Protein AF-A0A0Q0XAZ6-F1 (afdb_monomer)

Structure (mmCIF, N/CA/C/O backbone):
data_AF-A0A0Q0XAZ6-F1
#
_entry.id   AF-A0A0Q0XAZ6-F1
#
loop_
_atom_site.group_PDB
_atom_site.id
_atom_site.type_symbol
_atom_site.label_atom_id
_atom_site.label_alt_id
_atom_site.label_comp_id
_atom_site.label_asym_id
_atom_site.label_entity_id
_atom_site.label_seq_id
_atom_site.pdbx_PDB_ins_code
_atom_site.Cartn_x
_atom_site.Cartn_y
_atom_site.Cartn_z
_atom_site.occupancy
_atom_site.B_iso_or_equiv
_atom_site.auth_seq_id
_atom_site.auth_comp_id
_atom_site.auth_asym_id
_atom_site.auth_atom_id
_atom_site.pdbx_PDB_model_num
ATOM 1 N N . MET A 1 1 ? -10.004 2.393 -18.986 1.00 44.19 1 MET A N 1
ATOM 2 C CA . MET A 1 1 ? -8.624 2.436 -18.453 1.00 44.19 1 MET A CA 1
ATOM 3 C C . MET A 1 1 ? -8.441 1.168 -17.634 1.00 44.19 1 MET A C 1
ATOM 5 O O . MET A 1 1 ? -9.209 0.971 -16.701 1.00 44.19 1 MET A O 1
ATOM 9 N N . ALA A 1 2 ? -7.591 0.240 -18.075 1.00 56.09 2 ALA A N 1
ATOM 10 C CA . ALA A 1 2 ? -7.489 -1.092 -17.478 1.00 56.09 2 ALA A CA 1
ATOM 11 C C . ALA A 1 2 ? -6.460 -1.071 -16.342 1.00 56.09 2 ALA A C 1
ATOM 13 O O . ALA A 1 2 ? -5.280 -0.891 -16.610 1.00 56.09 2 ALA A O 1
ATOM 14 N N . LYS A 1 3 ? -6.919 -1.246 -15.098 1.00 65.75 3 LYS A N 1
ATOM 15 C CA . LYS A 1 3 ? -6.039 -1.447 -13.941 1.00 65.75 3 LYS A CA 1
ATOM 16 C C . LYS A 1 3 ? -5.390 -2.821 -14.095 1.00 65.75 3 LYS A C 1
ATOM 18 O O . LYS A 1 3 ? -6.105 -3.821 -14.112 1.00 65.75 3 LYS A O 1
ATOM 23 N N . GLU A 1 4 ? -4.072 -2.871 -14.263 1.00 82.06 4 GLU A N 1
ATOM 24 C CA . GLU A 1 4 ? -3.373 -4.135 -14.520 1.00 82.06 4 GLU A CA 1
ATOM 25 C C . GLU A 1 4 ? -3.382 -5.041 -13.293 1.00 82.06 4 GLU A C 1
ATOM 27 O O . GLU A 1 4 ? -3.633 -6.240 -13.418 1.00 82.06 4 GLU A O 1
ATOM 32 N N . ILE A 1 5 ? -3.152 -4.458 -12.117 1.00 84.69 5 ILE A N 1
ATOM 33 C CA . ILE A 1 5 ? -3.201 -5.143 -10.829 1.00 84.69 5 ILE A CA 1
ATOM 34 C C . ILE A 1 5 ? -4.295 -4.482 -9.994 1.00 84.69 5 ILE A C 1
ATOM 36 O O . ILE A 1 5 ? -4.305 -3.262 -9.810 1.00 84.69 5 ILE A O 1
ATOM 40 N N . TYR A 1 6 ? -5.219 -5.290 -9.482 1.00 86.69 6 TYR A N 1
ATOM 41 C CA . TYR A 1 6 ? -6.256 -4.859 -8.554 1.00 86.69 6 TYR A CA 1
ATOM 42 C C . TYR A 1 6 ? -6.391 -5.900 -7.449 1.00 86.69 6 TYR A C 1
ATOM 44 O O . TYR A 1 6 ? -6.781 -7.037 -7.703 1.00 86.69 6 TYR A O 1
ATOM 52 N N . ILE A 1 7 ? -6.071 -5.498 -6.225 1.00 86.25 7 ILE A N 1
ATOM 53 C CA . ILE A 1 7 ? -6.083 -6.358 -5.049 1.00 86.25 7 ILE A CA 1
ATOM 54 C C . ILE A 1 7 ? -7.055 -5.745 -4.053 1.00 86.25 7 ILE A C 1
ATOM 56 O O . ILE A 1 7 ? -6.890 -4.603 -3.637 1.00 86.25 7 ILE A O 1
ATOM 60 N N . LYS A 1 8 ? -8.066 -6.511 -3.649 1.00 87.19 8 LYS A N 1
ATOM 61 C CA . LYS A 1 8 ? -8.958 -6.154 -2.547 1.00 87.19 8 LYS A CA 1
ATOM 62 C C . LYS A 1 8 ? -8.784 -7.185 -1.442 1.00 87.19 8 LYS A C 1
ATOM 64 O O . LYS A 1 8 ? -9.005 -8.372 -1.671 1.00 87.19 8 LYS A O 1
ATOM 69 N N . ARG A 1 9 ? -8.395 -6.737 -0.252 1.00 84.06 9 ARG A N 1
ATOM 70 C CA . ARG A 1 9 ? -8.179 -7.584 0.925 1.00 84.06 9 ARG A CA 1
ATOM 71 C C . ARG A 1 9 ? -9.026 -7.085 2.080 1.00 84.06 9 ARG A C 1
ATOM 73 O O . ARG A 1 9 ? -8.950 -5.913 2.412 1.00 84.06 9 ARG A O 1
ATOM 80 N N . ALA A 1 10 ? -9.824 -7.959 2.680 1.00 82.88 10 ALA A N 1
ATOM 81 C CA . ALA A 1 10 ? -10.506 -7.639 3.929 1.00 82.88 10 ALA A CA 1
ATOM 82 C C . ALA A 1 10 ? -9.505 -7.701 5.094 1.00 82.88 10 ALA A C 1
ATOM 84 O O . ALA A 1 10 ? -8.612 -8.545 5.072 1.00 82.88 10 ALA A O 1
ATOM 85 N N . HIS A 1 11 ? -9.651 -6.834 6.094 1.00 78.88 11 HIS A N 1
ATOM 86 C CA . HIS A 1 11 ? -8.874 -6.897 7.335 1.00 78.88 11 HIS A CA 1
ATOM 87 C C . HIS A 1 11 ? -9.756 -6.598 8.544 1.00 78.88 11 HIS A C 1
ATOM 89 O O . HIS A 1 11 ? -10.715 -5.835 8.464 1.00 78.88 11 HIS A O 1
ATOM 95 N N . ALA A 1 12 ? -9.384 -7.168 9.690 1.00 78.06 12 ALA A N 1
ATOM 96 C CA . ALA A 1 12 ? -10.010 -6.873 10.980 1.00 78.06 12 ALA A CA 1
ATOM 97 C C . ALA A 1 12 ? -9.282 -5.759 11.763 1.00 78.06 12 ALA A C 1
ATOM 99 O O . ALA A 1 12 ? -9.676 -5.429 12.880 1.00 78.06 12 ALA A O 1
ATOM 100 N N . LEU A 1 13 ? -8.212 -5.189 11.195 1.00 79.94 13 LEU A N 1
ATOM 101 C CA . LEU A 1 13 ? -7.423 -4.124 11.821 1.00 79.94 13 LEU A CA 1
ATOM 102 C C . LEU A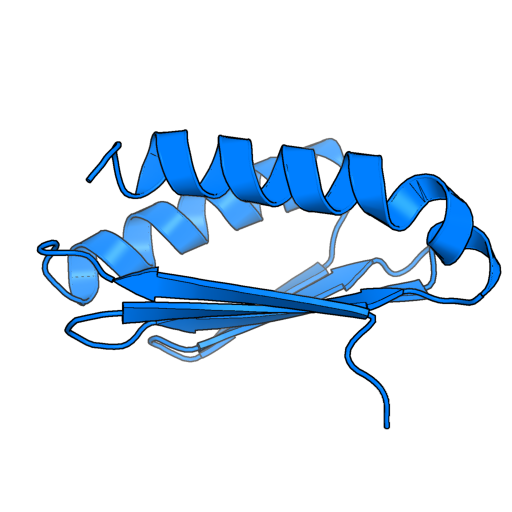 1 13 ? -8.203 -2.808 11.895 1.00 79.94 13 LEU A C 1
ATOM 104 O O . LEU A 1 13 ? -8.993 -2.490 11.006 1.00 79.94 13 LEU A O 1
ATOM 108 N N . ALA A 1 14 ? -7.930 -2.012 12.930 1.00 83.06 14 ALA A N 1
ATOM 109 C CA . ALA A 1 14 ? -8.461 -0.659 13.029 1.00 83.06 14 ALA A CA 1
ATOM 110 C C . ALA A 1 14 ? -7.897 0.222 11.901 1.00 83.06 14 ALA A C 1
ATOM 112 O O . ALA A 1 14 ? -6.717 0.124 11.568 1.00 83.06 14 ALA A O 1
ATOM 113 N N . LEU A 1 15 ? -8.728 1.116 11.351 1.00 81.06 15 LEU A N 1
ATOM 114 C CA . LEU A 1 15 ? -8.372 1.981 10.217 1.00 81.06 15 LEU A CA 1
ATOM 115 C C . LEU A 1 15 ? -7.038 2.716 10.430 1.00 81.06 15 LEU A C 1
ATOM 117 O O . LEU A 1 15 ? -6.196 2.716 9.542 1.00 81.06 15 LEU A O 1
ATOM 121 N N . ASP A 1 16 ? -6.827 3.298 11.612 1.00 83.50 16 ASP A N 1
ATOM 122 C CA . ASP A 1 16 ? -5.599 4.040 11.936 1.00 83.50 16 ASP A CA 1
ATOM 123 C C . ASP A 1 16 ? -4.348 3.148 11.879 1.00 83.50 16 ASP A C 1
ATOM 125 O O . ASP A 1 16 ? -3.307 3.534 11.346 1.00 83.50 16 ASP A O 1
ATOM 129 N N . GLU A 1 17 ? -4.478 1.910 12.359 1.00 83.44 17 GLU A N 1
ATOM 130 C CA . GLU A 1 17 ? -3.389 0.941 12.359 1.00 83.44 17 GLU A CA 1
ATOM 131 C C . GLU A 1 17 ? -3.077 0.453 10.942 1.00 83.44 17 GLU A C 1
ATOM 133 O O . GLU A 1 17 ? -1.916 0.446 10.533 1.00 83.44 17 GLU A O 1
ATOM 138 N N . ALA A 1 18 ? -4.114 0.126 10.163 1.00 83.06 18 ALA A N 1
ATOM 139 C CA . ALA A 1 18 ? -3.974 -0.269 8.765 1.00 83.06 18 ALA A CA 1
ATOM 140 C C . ALA A 1 18 ? -3.296 0.837 7.937 1.00 83.06 18 ALA A C 1
ATOM 142 O O . ALA A 1 18 ? -2.389 0.557 7.152 1.00 83.06 18 ALA A O 1
ATOM 1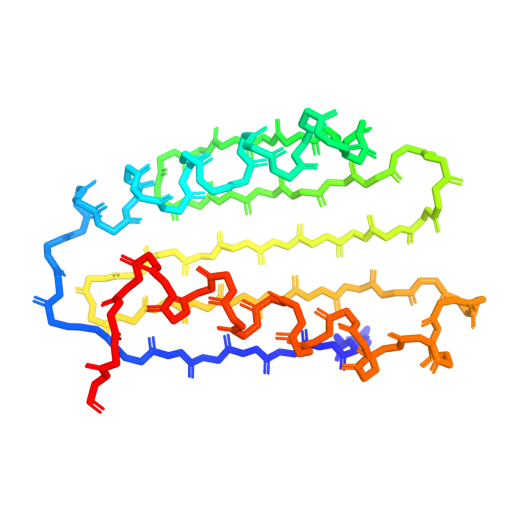43 N N . VAL A 1 19 ? -3.675 2.101 8.164 1.00 84.44 19 VAL A N 1
ATOM 144 C CA . VAL A 1 19 ? -3.057 3.267 7.518 1.00 84.44 19 VAL A CA 1
ATOM 145 C C . VAL A 1 19 ? -1.589 3.407 7.900 1.00 84.44 19 VAL A C 1
ATOM 147 O O . VAL A 1 19 ? -0.752 3.562 7.012 1.00 84.44 19 VAL A O 1
ATOM 150 N N . LYS A 1 20 ? -1.249 3.317 9.189 1.00 85.81 20 LYS A N 1
ATOM 151 C CA . LYS A 1 20 ? 0.146 3.411 9.647 1.00 85.81 20 LYS A CA 1
ATOM 152 C C . LYS A 1 20 ? 1.039 2.337 9.040 1.00 85.81 20 LYS A C 1
ATOM 154 O O . LYS A 1 20 ? 2.128 2.655 8.567 1.00 85.81 20 LYS A O 1
ATOM 159 N N . ARG A 1 21 ? 0.578 1.087 9.047 1.00 83.56 21 ARG A N 1
ATOM 160 C CA . ARG A 1 21 ? 1.321 -0.057 8.507 1.00 83.56 21 ARG A CA 1
ATOM 161 C C . ARG A 1 21 ? 1.529 0.077 6.998 1.00 83.56 21 ARG A C 1
ATOM 163 O O . ARG A 1 21 ? 2.655 0.072 6.509 1.00 83.56 21 ARG A O 1
ATOM 170 N N . ALA A 1 22 ? 0.462 0.384 6.262 1.00 81.81 22 ALA A N 1
ATOM 171 C CA . ALA A 1 22 ? 0.557 0.634 4.827 1.00 81.81 22 ALA A CA 1
ATOM 172 C C . ALA A 1 22 ? 1.467 1.832 4.483 1.00 81.81 22 ALA A C 1
ATOM 174 O O . ALA A 1 22 ? 2.231 1.768 3.520 1.00 81.81 22 ALA A O 1
ATOM 175 N N . GLN A 1 23 ? 1.436 2.911 5.273 1.00 84.88 23 GLN A N 1
ATOM 176 C CA . GLN A 1 23 ? 2.354 4.044 5.114 1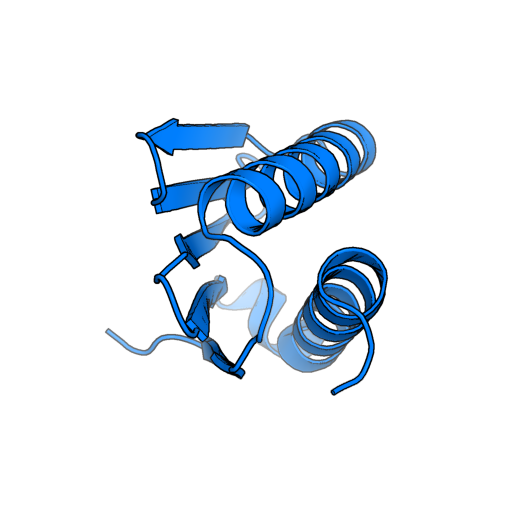.00 84.88 23 GLN A CA 1
ATOM 177 C C . GLN A 1 23 ? 3.810 3.647 5.344 1.00 84.88 23 GLN A C 1
ATOM 179 O O . GLN A 1 23 ? 4.662 4.005 4.532 1.00 84.88 23 GLN A O 1
ATOM 184 N N . ALA A 1 24 ? 4.096 2.901 6.413 1.00 84.56 24 ALA A N 1
ATOM 185 C CA . ALA A 1 24 ? 5.442 2.432 6.728 1.00 84.56 24 ALA A CA 1
ATOM 186 C C . ALA A 1 24 ? 5.994 1.519 5.624 1.00 84.56 24 ALA A C 1
ATOM 188 O O . ALA A 1 24 ? 7.143 1.666 5.206 1.00 84.56 24 ALA A O 1
ATOM 189 N N . LEU A 1 25 ? 5.154 0.630 5.099 1.00 80.38 25 LEU A N 1
ATOM 190 C CA . LEU A 1 25 ? 5.487 -0.244 3.984 1.00 80.38 25 LEU A CA 1
ATOM 191 C C . LEU A 1 25 ? 5.823 0.531 2.715 1.00 80.38 25 LEU A C 1
ATOM 193 O O . LEU A 1 25 ? 6.863 0.312 2.098 1.00 80.38 25 LEU A O 1
ATOM 197 N N . VAL A 1 26 ? 4.945 1.455 2.328 1.00 81.31 26 VAL A N 1
ATOM 198 C CA . VAL A 1 26 ? 5.153 2.275 1.135 1.00 81.31 26 VAL A CA 1
ATOM 199 C C . VAL A 1 26 ? 6.377 3.162 1.297 1.00 81.31 26 VAL A C 1
ATOM 201 O O . VAL A 1 26 ? 7.090 3.340 0.321 1.00 81.31 26 VAL A O 1
ATOM 204 N N . ALA A 1 27 ? 6.657 3.675 2.497 1.00 83.38 27 ALA A N 1
ATOM 205 C CA . ALA A 1 27 ? 7.872 4.436 2.767 1.00 83.38 27 ALA A CA 1
ATOM 206 C C . ALA A 1 27 ? 9.135 3.577 2.587 1.00 83.38 27 ALA A C 1
ATOM 208 O O . ALA A 1 27 ? 10.075 4.023 1.939 1.00 83.38 27 ALA A O 1
ATOM 209 N N . LYS A 1 28 ? 9.142 2.326 3.071 1.00 81.44 28 LYS A N 1
AT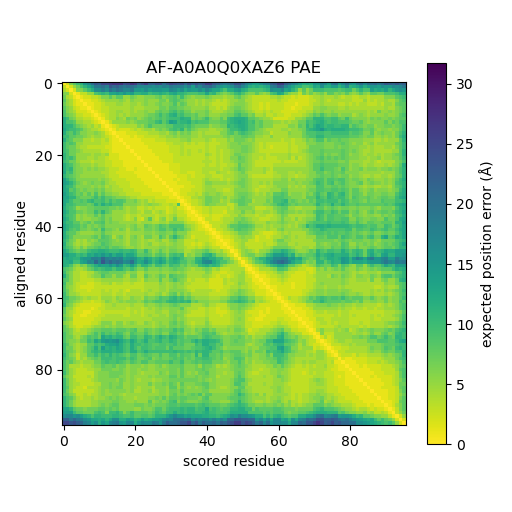OM 210 C CA . LYS A 1 28 ? 10.258 1.389 2.838 1.00 81.44 28 LYS A CA 1
ATOM 211 C C . LYS A 1 28 ? 10.460 1.086 1.356 1.00 81.44 28 LYS A C 1
ATOM 213 O O . LYS A 1 28 ? 11.580 1.154 0.867 1.00 81.44 28 LYS A O 1
ATOM 218 N N . LEU A 1 29 ? 9.380 0.786 0.633 1.00 76.62 29 LEU A N 1
ATOM 219 C CA . LEU A 1 29 ? 9.449 0.537 -0.810 1.00 76.62 29 LEU A CA 1
ATOM 220 C C . LEU A 1 29 ? 9.853 1.803 -1.578 1.00 76.62 29 LEU A C 1
ATOM 222 O O . LEU A 1 29 ? 10.561 1.728 -2.574 1.00 76.62 29 LEU A O 1
ATOM 226 N N . ALA A 1 30 ? 9.416 2.975 -1.124 1.00 78.88 30 ALA A N 1
ATOM 227 C CA . ALA A 1 30 ? 9.808 4.247 -1.704 1.00 78.88 30 ALA A CA 1
ATOM 228 C C . ALA A 1 30 ? 11.295 4.536 -1.521 1.00 78.88 30 ALA A C 1
ATOM 230 O O . ALA A 1 30 ? 11.908 5.033 -2.457 1.00 78.88 30 ALA A O 1
ATOM 231 N N . ASP A 1 31 ? 11.868 4.193 -0.372 1.00 82.31 31 ASP A N 1
ATOM 232 C CA . ASP A 1 31 ? 13.298 4.341 -0.112 1.00 82.31 31 ASP A CA 1
ATOM 233 C C . ASP A 1 31 ? 14.121 3.346 -0.951 1.00 82.31 31 ASP A C 1
ATOM 235 O O . ASP A 1 31 ? 14.993 3.752 -1.716 1.00 82.31 31 ASP A O 1
ATOM 239 N N . GLU A 1 32 ? 13.755 2.058 -0.920 1.00 77.19 32 GLU A N 1
ATOM 240 C CA . GLU A 1 32 ? 14.474 0.984 -1.626 1.00 77.19 32 GLU A CA 1
ATOM 241 C C . GLU A 1 32 ? 14.415 1.135 -3.155 1.00 77.19 32 GLU A C 1
ATOM 243 O O . GLU A 1 32 ? 15.408 0.914 -3.849 1.00 77.19 32 GLU A O 1
ATOM 248 N N . TYR A 1 33 ? 13.263 1.548 -3.689 1.00 72.19 33 TYR A N 1
ATOM 249 C CA . TYR A 1 33 ? 13.030 1.665 -5.131 1.00 72.19 33 TYR A CA 1
ATOM 250 C C . TYR A 1 33 ? 12.948 3.117 -5.619 1.00 72.19 33 TYR A C 1
ATOM 252 O O . TYR A 1 33 ? 12.549 3.335 -6.758 1.00 72.19 33 TYR A O 1
ATOM 260 N N . SER A 1 34 ? 13.288 4.119 -4.798 1.00 75.62 34 SER A N 1
ATOM 261 C CA . SER A 1 34 ? 13.158 5.552 -5.144 1.00 75.62 34 SER A CA 1
ATOM 262 C C . SER A 1 34 ? 11.764 5.938 -5.691 1.00 75.62 34 SER A C 1
ATOM 264 O O . SER A 1 34 ? 11.624 6.703 -6.652 1.00 75.62 34 SER A O 1
ATOM 266 N N . LEU A 1 35 ? 10.695 5.403 -5.086 1.00 80.94 35 LEU A N 1
ATOM 267 C CA . LEU A 1 35 ? 9.305 5.712 -5.452 1.00 80.94 35 LEU A CA 1
ATOM 268 C C . LEU A 1 35 ? 8.865 7.042 -4.831 1.00 80.94 35 LEU A C 1
ATOM 270 O O . LEU A 1 35 ? 9.122 7.331 -3.670 1.00 80.94 35 LEU A O 1
ATOM 274 N N . SER A 1 36 ? 8.103 7.840 -5.573 1.00 82.50 36 SER A N 1
ATOM 275 C CA . SER A 1 36 ? 7.378 8.971 -4.995 1.00 82.50 36 SER A CA 1
ATOM 276 C C . SER A 1 36 ? 6.052 8.489 -4.422 1.00 82.50 36 SER A C 1
ATOM 278 O O . SER A 1 36 ? 5.225 7.934 -5.141 1.00 82.50 36 SER A O 1
ATOM 280 N N . HIS A 1 37 ? 5.802 8.741 -3.143 1.00 83.62 37 HIS A N 1
ATOM 281 C CA . HIS A 1 37 ? 4.529 8.421 -2.505 1.00 83.62 37 HIS A CA 1
ATOM 282 C C . HIS A 1 37 ? 3.857 9.688 -1.975 1.00 83.62 37 HIS A C 1
ATOM 284 O O . HIS A 1 37 ? 4.503 10.610 -1.481 1.00 83.62 37 HIS A O 1
ATOM 290 N N . LYS A 1 38 ? 2.533 9.745 -2.095 1.00 83.81 38 LYS A N 1
ATOM 291 C CA . LYS A 1 38 ? 1.684 10.791 -1.527 1.00 83.81 38 LYS A CA 1
ATOM 292 C C . LYS A 1 38 ? 0.553 10.137 -0.764 1.00 83.81 38 LYS A C 1
ATOM 294 O O . LYS A 1 38 ? -0.128 9.270 -1.296 1.00 83.81 38 LYS A O 1
ATOM 299 N N . TRP A 1 39 ? 0.330 10.596 0.454 1.00 84.00 39 TRP A N 1
ATOM 300 C CA . TRP A 1 39 ? -0.751 10.122 1.304 1.00 84.00 39 TRP A CA 1
ATOM 301 C C . TRP A 1 39 ? -1.708 11.266 1.620 1.00 84.00 39 TRP A C 1
ATOM 303 O O . TRP A 1 39 ? -1.285 12.403 1.824 1.00 84.00 39 TRP A O 1
ATOM 313 N N . ALA A 1 40 ? -2.997 10.954 1.641 1.00 82.69 40 ALA A N 1
ATOM 314 C CA . ALA A 1 40 ? -4.097 11.839 1.986 1.00 82.69 40 ALA A CA 1
ATOM 315 C C . ALA A 1 40 ? -5.058 11.071 2.907 1.00 82.69 40 ALA A C 1
ATOM 317 O O . ALA A 1 40 ? -6.033 10.462 2.466 1.00 82.69 40 ALA A O 1
ATOM 318 N N . GLY A 1 41 ? -4.739 11.057 4.205 1.00 82.31 41 GLY A N 1
ATOM 319 C CA . GLY A 1 41 ? -5.488 10.296 5.206 1.00 82.31 41 GLY A CA 1
ATOM 320 C C . GLY A 1 41 ? -5.449 8.787 4.914 1.00 82.31 41 GLY A C 1
ATOM 321 O O . GLY A 1 41 ? -4.352 8.228 4.858 1.00 82.31 41 GLY A O 1
ATOM 322 N N . PRO A 1 42 ? -6.605 8.124 4.716 1.00 82.06 42 PRO A N 1
ATOM 323 C CA . PRO A 1 42 ? -6.665 6.689 4.444 1.00 82.06 42 PRO A CA 1
ATOM 324 C C . PRO A 1 42 ? -6.392 6.309 2.979 1.00 82.06 42 PRO A C 1
ATOM 326 O O . PRO A 1 42 ? -6.411 5.130 2.634 1.00 82.06 42 PRO A O 1
ATOM 329 N N . VAL A 1 43 ? -6.145 7.284 2.101 1.00 82.56 43 VAL A N 1
ATOM 330 C CA . VAL A 1 43 ? -5.852 7.043 0.684 1.00 82.56 43 VAL A CA 1
ATOM 331 C C . VAL A 1 43 ? -4.411 7.437 0.382 1.00 82.56 43 VAL A C 1
ATOM 333 O O . VAL A 1 43 ? -3.978 8.549 0.675 1.00 82.56 43 VAL A O 1
ATOM 336 N N . GLY A 1 44 ? -3.665 6.523 -0.223 1.00 83.50 44 GLY A N 1
ATOM 337 C CA . GLY A 1 44 ? -2.306 6.712 -0.705 1.00 83.50 44 GLY A CA 1
ATOM 338 C C . GLY A 1 44 ? -2.222 6.580 -2.221 1.00 83.50 44 GLY A C 1
ATOM 339 O O . GLY A 1 44 ? -2.975 5.861 -2.871 1.00 83.50 44 GLY A O 1
ATOM 340 N N . SER A 1 45 ? -1.279 7.286 -2.819 1.00 82.31 45 SER A N 1
ATOM 341 C CA . SER A 1 45 ? -0.912 7.168 -4.225 1.00 82.31 45 SER A CA 1
ATOM 342 C C . SER A 1 45 ? 0.596 7.041 -4.329 1.00 82.31 45 SER A C 1
ATOM 344 O O . SER A 1 45 ? 1.343 7.754 -3.663 1.00 82.31 45 SER A O 1
ATOM 346 N N . ILE A 1 46 ? 1.044 6.127 -5.175 1.00 82.88 46 ILE A N 1
ATOM 347 C CA . ILE A 1 46 ? 2.445 5.757 -5.342 1.00 82.88 46 ILE A CA 1
ATOM 348 C C . ILE A 1 46 ? 2.771 5.949 -6.813 1.00 82.88 46 ILE A C 1
ATOM 350 O O . ILE A 1 46 ? 2.011 5.551 -7.688 1.00 82.88 46 ILE A O 1
ATOM 354 N N . LYS A 1 47 ? 3.884 6.591 -7.123 1.00 77.12 47 LYS A N 1
ATOM 355 C CA . LYS A 1 47 ? 4.324 6.816 -8.495 1.00 77.12 47 LYS A CA 1
ATOM 356 C C . LYS A 1 47 ? 5.816 6.598 -8.568 1.00 77.12 47 LYS A C 1
ATOM 358 O O . LYS A 1 47 ? 6.565 7.222 -7.823 1.00 77.12 47 LYS A O 1
ATOM 363 N N . HIS A 1 48 ? 6.259 5.768 -9.499 1.00 73.88 48 HIS A N 1
ATOM 364 C CA . HIS A 1 48 ? 7.673 5.693 -9.811 1.00 73.88 48 HIS A CA 1
ATOM 365 C C . HIS A 1 48 ? 8.020 6.656 -10.944 1.00 73.88 48 HIS A C 1
ATOM 367 O O . HIS A 1 48 ? 7.510 6.523 -12.058 1.00 73.88 48 HIS A O 1
ATOM 373 N N . GLY A 1 49 ? 8.904 7.617 -10.664 1.00 60.50 49 GLY A N 1
ATOM 374 C CA . GLY A 1 49 ? 9.297 8.643 -11.631 1.00 60.50 49 GLY A CA 1
ATOM 375 C C . GLY A 1 49 ? 10.072 8.096 -12.833 1.00 60.50 49 GLY A C 1
ATOM 376 O O . GLY A 1 49 ? 9.937 8.633 -13.927 1.00 60.50 49 GLY A O 1
ATOM 377 N N . MET A 1 50 ? 10.841 7.012 -12.6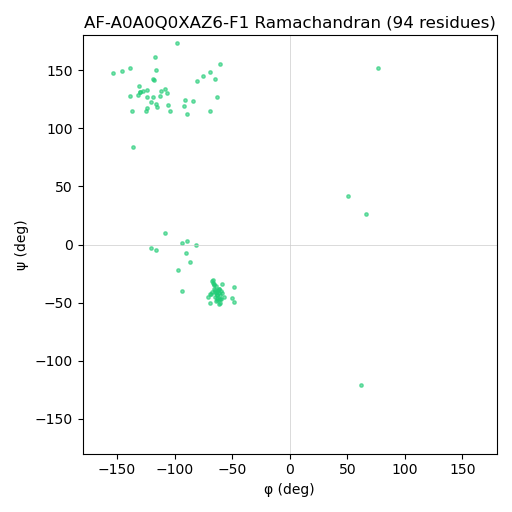57 1.00 59.22 50 MET A N 1
ATOM 378 C CA . MET A 1 50 ? 11.718 6.469 -13.707 1.00 59.22 50 MET A CA 1
ATOM 379 C C . MET A 1 50 ? 11.122 5.309 -14.516 1.00 59.22 50 MET A C 1
ATOM 381 O O . MET A 1 50 ? 11.581 5.057 -15.623 1.00 59.22 50 MET A O 1
ATOM 385 N N . THR A 1 51 ? 10.122 4.585 -14.001 1.00 62.75 51 THR A N 1
ATOM 386 C CA . THR A 1 51 ? 9.656 3.327 -14.633 1.00 62.75 51 THR A CA 1
ATOM 387 C C . THR A 1 51 ? 8.222 3.372 -15.143 1.00 62.75 51 THR A C 1
ATOM 389 O O . THR A 1 51 ? 7.776 2.419 -15.779 1.00 62.75 51 THR A O 1
ATOM 392 N N . GLY A 1 52 ? 7.494 4.468 -14.900 1.00 68.88 52 GLY A N 1
ATOM 393 C CA . GLY A 1 52 ? 6.111 4.606 -15.360 1.00 68.88 52 GLY A CA 1
ATOM 394 C C . GLY A 1 52 ? 5.149 3.627 -14.679 1.00 68.88 52 GLY A C 1
ATOM 395 O O . GLY A 1 52 ? 4.140 3.241 -15.269 1.00 68.88 52 GLY A O 1
ATOM 396 N N . VAL A 1 53 ? 5.478 3.192 -13.460 1.00 77.69 53 VAL A N 1
ATOM 397 C CA . VAL A 1 53 ? 4.581 2.424 -12.593 1.00 77.69 53 VAL A CA 1
ATOM 398 C C . VAL A 1 53 ? 3.805 3.400 -11.718 1.00 77.69 53 VAL A C 1
ATOM 400 O O . VAL A 1 53 ? 4.393 4.218 -11.004 1.00 77.69 53 VAL A O 1
ATOM 403 N N . THR A 1 54 ? 2.480 3.312 -11.768 1.00 81.62 54 THR A N 1
ATOM 404 C CA . THR A 1 54 ? 1.576 4.209 -11.045 1.00 81.62 54 THR A CA 1
ATOM 405 C C . THR A 1 54 ? 0.639 3.369 -10.196 1.00 81.62 54 THR A C 1
ATOM 407 O O . THR A 1 54 ? -0.154 2.612 -10.726 1.00 81.62 54 THR A O 1
ATOM 410 N N . GLY A 1 55 ? 0.715 3.480 -8.881 1.00 82.94 55 GLY A N 1
ATOM 411 C CA . GLY A 1 55 ? -0.142 2.767 -7.946 1.00 82.94 55 GLY A CA 1
ATOM 412 C C . GLY A 1 55 ? -1.014 3.693 -7.108 1.00 82.94 55 GLY A C 1
ATOM 413 O O . GLY A 1 55 ? -0.739 4.881 -6.944 1.00 82.94 55 GLY A O 1
ATOM 414 N N . GLY A 1 56 ? -2.056 3.127 -6.528 1.00 85.69 56 GLY A N 1
ATOM 415 C CA . GLY A 1 56 ? -2.856 3.739 -5.488 1.00 85.69 56 GLY A CA 1
ATOM 416 C C . GLY A 1 56 ? -3.336 2.688 -4.504 1.00 85.69 56 GLY A C 1
ATOM 417 O O . GLY A 1 56 ? -3.504 1.515 -4.834 1.00 85.69 56 GLY A O 1
ATOM 418 N N . ILE A 1 57 ? -3.496 3.120 -3.267 1.00 86.19 57 ILE A N 1
ATOM 419 C CA . ILE A 1 57 ? -3.920 2.305 -2.143 1.00 86.19 57 ILE A CA 1
ATOM 420 C C . ILE A 1 57 ? -5.025 3.057 -1.413 1.00 86.19 57 ILE A C 1
ATOM 422 O O . ILE A 1 57 ? -4.896 4.232 -1.094 1.00 86.19 57 ILE A O 1
ATOM 426 N N . GLU A 1 58 ? -6.138 2.391 -1.179 1.00 88.00 58 GLU A N 1
ATOM 427 C CA . GLU A 1 58 ? -7.312 2.929 -0.511 1.00 88.00 58 GLU A CA 1
ATOM 428 C C . GLU A 1 58 ? -7.605 2.025 0.677 1.00 88.00 58 GLU A C 1
ATOM 430 O O . GLU A 1 58 ? -7.852 0.829 0.518 1.00 88.00 58 GLU A O 1
ATOM 435 N N . ILE A 1 59 ? -7.524 2.586 1.875 1.00 86.50 59 ILE A N 1
ATOM 436 C CA . ILE A 1 59 ? -7.686 1.848 3.121 1.00 86.50 59 ILE A CA 1
ATOM 437 C C . ILE A 1 59 ? -9.074 2.178 3.650 1.00 86.50 59 ILE A C 1
ATOM 439 O O . ILE A 1 59 ? -9.395 3.316 3.979 1.00 86.50 59 ILE A O 1
ATOM 443 N N . PHE A 1 60 ? -9.927 1.171 3.689 1.00 84.44 60 PHE A N 1
ATOM 444 C CA . PHE A 1 60 ? -11.254 1.229 4.276 1.00 84.44 60 PHE A CA 1
ATOM 445 C C . PHE A 1 60 ? -11.214 0.644 5.685 1.00 84.44 60 PHE A C 1
ATOM 447 O O . PHE A 1 60 ? -10.202 0.139 6.161 1.00 84.44 60 PHE A O 1
ATOM 454 N N . LYS A 1 61 ? -12.338 0.750 6.391 1.00 81.50 61 LYS A N 1
ATOM 455 C CA . LYS A 1 61 ? -12.447 0.284 7.775 1.00 81.50 61 LYS A CA 1
ATOM 456 C C . LYS A 1 61 ? -12.320 -1.240 7.891 1.00 81.50 61 LYS A C 1
ATOM 458 O O . LYS A 1 61 ? -11.807 -1.724 8.890 1.00 81.50 61 LYS A O 1
ATOM 463 N N . ASP A 1 62 ? -12.808 -1.957 6.886 1.00 85.06 62 ASP A N 1
ATOM 464 C CA . ASP A 1 62 ? -12.879 -3.420 6.822 1.00 85.06 62 ASP A CA 1
ATOM 465 C C . ASP A 1 62 ? -12.100 -4.014 5.637 1.00 85.06 62 ASP A C 1
ATOM 467 O O . ASP A 1 62 ? -12.032 -5.236 5.487 1.00 85.06 62 ASP A O 1
ATOM 471 N N . ALA A 1 63 ? -11.514 -3.175 4.778 1.00 84.31 63 ALA A N 1
ATOM 472 C CA . ALA A 1 63 ? -10.835 -3.630 3.574 1.00 84.31 63 ALA A CA 1
ATOM 473 C C . ALA A 1 63 ? -9.743 -2.670 3.098 1.00 84.31 63 ALA A C 1
ATOM 475 O O . ALA A 1 63 ? -9.893 -1.463 3.159 1.00 84.31 63 ALA A O 1
ATOM 476 N N . VAL A 1 64 ? -8.687 -3.196 2.494 1.00 85.31 64 VAL A N 1
ATOM 477 C CA . VAL A 1 64 ? -7.703 -2.442 1.719 1.00 85.31 64 VAL A CA 1
ATOM 478 C C . VAL A 1 64 ? -7.891 -2.765 0.246 1.00 85.31 64 VAL A C 1
ATOM 480 O O . VAL A 1 64 ? -8.013 -3.928 -0.146 1.00 85.31 64 VAL A O 1
ATOM 483 N N . VAL A 1 65 ? -7.896 -1.730 -0.582 1.00 87.44 65 VAL A N 1
ATOM 484 C CA . VAL A 1 65 ? -7.917 -1.828 -2.036 1.00 87.44 65 VAL A CA 1
ATOM 485 C C . VAL A 1 65 ? -6.620 -1.246 -2.573 1.00 87.44 65 VAL A C 1
ATOM 487 O O . VAL A 1 65 ? -6.347 -0.065 -2.408 1.00 87.44 65 VAL A O 1
ATOM 490 N N . VAL A 1 66 ? -5.829 -2.060 -3.258 1.00 87.06 66 VAL A N 1
ATOM 491 C CA . VAL A 1 66 ? -4.618 -1.630 -3.955 1.00 87.06 66 VAL A CA 1
ATOM 492 C C . VAL A 1 66 ? -4.850 -1.756 -5.449 1.00 87.06 66 VAL A C 1
ATOM 494 O O . VAL A 1 66 ? -5.336 -2.775 -5.938 1.00 87.06 66 VAL A O 1
ATOM 497 N N . HIS A 1 67 ? -4.504 -0.717 -6.191 1.00 87.38 67 HIS A N 1
ATOM 498 C CA . HIS A 1 67 ? -4.541 -0.710 -7.641 1.00 87.38 67 HIS A CA 1
ATOM 499 C C . HIS A 1 67 ? -3.194 -0.258 -8.185 1.00 87.38 67 HIS A C 1
ATOM 501 O O . HIS A 1 67 ? -2.659 0.752 -7.745 1.00 87.38 67 HIS A O 1
ATOM 507 N N . VAL A 1 68 ? -2.649 -0.982 -9.157 1.00 85.31 68 VAL A N 1
ATOM 508 C CA . VAL A 1 68 ? -1.404 -0.601 -9.827 1.00 85.31 68 VAL A CA 1
ATOM 509 C C . VAL A 1 68 ? -1.593 -0.653 -11.333 1.00 85.31 68 VAL A C 1
ATOM 511 O O . VAL A 1 68 ? -2.125 -1.611 -11.896 1.00 85.31 68 VAL A O 1
ATOM 514 N N . ASP A 1 69 ? -1.167 0.427 -11.963 1.00 85.00 69 ASP A N 1
ATOM 515 C CA . ASP A 1 69 ? -1.129 0.656 -13.389 1.00 85.00 69 ASP A CA 1
ATOM 516 C C . ASP A 1 69 ? 0.323 0.549 -13.854 1.00 85.00 69 ASP A C 1
ATOM 518 O O . ASP A 1 69 ? 1.220 1.255 -13.374 1.00 85.00 69 ASP A O 1
ATOM 522 N N . LEU A 1 70 ? 0.551 -0.401 -14.753 1.00 81.88 70 LEU A N 1
ATOM 523 C CA . LEU A 1 70 ? 1.861 -0.696 -15.303 1.00 81.88 70 LEU A CA 1
ATOM 524 C C . LEU A 1 70 ? 1.923 -0.191 -16.740 1.00 81.88 70 LEU A C 1
ATOM 526 O O . LEU A 1 70 ? 1.079 -0.511 -17.586 1.00 81.88 70 LEU A O 1
ATOM 530 N N . SER A 1 71 ? 2.989 0.548 -17.035 1.00 81.44 71 SER A N 1
ATOM 531 C CA . SER A 1 71 ? 3.357 0.866 -18.410 1.00 81.44 71 SER A CA 1
ATOM 532 C C . SER A 1 71 ? 3.644 -0.411 -19.208 1.00 81.44 71 SER A C 1
ATOM 534 O O . SER A 1 71 ? 4.038 -1.432 -18.646 1.00 81.44 71 SER A O 1
ATOM 536 N N . PHE A 1 72 ? 3.496 -0.344 -20.536 1.00 76.62 72 PHE A N 1
ATOM 537 C CA . PHE A 1 72 ? 3.612 -1.493 -21.449 1.00 76.62 72 PHE A CA 1
ATOM 538 C C . PHE A 1 72 ? 4.864 -2.368 -21.221 1.00 76.62 72 PHE A C 1
ATOM 540 O O . PHE A 1 72 ? 4.784 -3.590 -21.291 1.00 76.62 72 PHE A O 1
ATOM 547 N N . PHE A 1 73 ? 5.997 -1.757 -20.865 1.00 75.62 73 PHE A N 1
ATOM 548 C CA . PHE A 1 73 ? 7.247 -2.463 -20.564 1.00 75.62 73 PHE A CA 1
ATOM 549 C C . PHE A 1 73 ? 7.193 -3.335 -19.298 1.00 75.62 73 PHE A C 1
ATOM 551 O O . PHE A 1 73 ? 7.830 -4.384 -19.248 1.00 75.62 73 PHE A O 1
ATOM 558 N N . TYR A 1 74 ? 6.427 -2.931 -18.281 1.00 74.50 74 TYR A N 1
ATOM 559 C CA . TYR A 1 74 ? 6.354 -3.629 -16.994 1.00 74.50 74 TYR A CA 1
ATOM 560 C C . TYR A 1 74 ? 5.269 -4.702 -16.935 1.00 74.50 74 TYR A C 1
ATOM 562 O O . TYR A 1 74 ? 5.247 -5.480 -15.984 1.00 74.50 74 TYR A O 1
ATOM 570 N N . ARG A 1 75 ? 4.416 -4.810 -17.960 1.00 77.31 75 ARG A N 1
ATOM 571 C CA . ARG A 1 75 ? 3.329 -5.802 -18.000 1.00 77.31 75 ARG A CA 1
ATOM 572 C C . ARG A 1 75 ? 3.834 -7.242 -17.903 1.00 77.31 75 ARG A C 1
ATOM 574 O O . ARG A 1 75 ? 3.200 -8.074 -17.267 1.00 77.31 75 ARG A O 1
ATOM 581 N N . THR A 1 76 ? 5.011 -7.536 -18.458 1.00 78.56 76 THR A N 1
ATOM 582 C CA . THR A 1 76 ? 5.656 -8.858 -18.336 1.00 78.56 76 THR A CA 1
ATOM 583 C C . THR A 1 76 ? 6.103 -9.153 -16.901 1.00 78.56 76 THR A C 1
ATOM 585 O O . THR A 1 76 ? 6.056 -10.295 -16.456 1.00 78.56 76 THR A O 1
ATOM 588 N N . PHE A 1 77 ? 6.482 -8.117 -16.149 1.00 78.25 77 PHE A N 1
ATOM 589 C CA . PHE A 1 77 ? 6.857 -8.204 -14.734 1.00 78.25 77 PHE A CA 1
ATOM 590 C C . PHE A 1 77 ? 5.664 -8.035 -13.790 1.00 78.25 77 PHE A C 1
ATOM 592 O O . PHE A 1 77 ? 5.849 -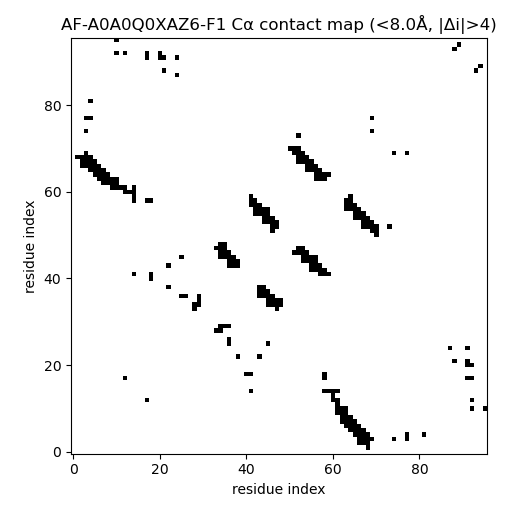8.062 -12.573 1.00 78.25 77 PHE A O 1
ATOM 599 N N . LYS A 1 78 ? 4.443 -7.900 -14.329 1.00 80.25 78 LYS A N 1
ATOM 600 C CA . LYS A 1 78 ? 3.216 -7.746 -13.547 1.00 80.25 78 LYS A CA 1
ATOM 601 C C . LYS A 1 78 ? 3.127 -8.794 -12.445 1.00 80.25 78 LYS A C 1
ATOM 603 O O . LYS A 1 78 ? 2.912 -8.421 -11.303 1.00 80.25 78 LYS A O 1
ATOM 608 N N . GLY A 1 79 ? 3.335 -10.072 -12.773 1.00 80.06 79 GLY A N 1
ATOM 609 C CA . GLY A 1 79 ? 3.232 -11.158 -11.794 1.00 80.06 79 GLY A CA 1
ATOM 610 C C . GLY A 1 79 ? 4.208 -11.003 -10.626 1.00 80.06 79 GLY A C 1
ATOM 611 O O . GLY A 1 79 ? 3.826 -11.195 -9.480 1.00 80.06 79 GLY A O 1
ATOM 612 N N . LEU A 1 80 ? 5.442 -10.571 -10.899 1.00 83.44 80 LEU A N 1
ATOM 613 C CA . LEU A 1 80 ? 6.448 -10.346 -9.861 1.00 83.44 80 LEU A CA 1
ATOM 614 C C . LEU A 1 80 ? 6.088 -9.148 -8.969 1.00 83.44 80 LEU A C 1
ATOM 616 O O . LEU A 1 80 ? 6.206 -9.230 -7.749 1.00 83.44 80 LEU A O 1
ATOM 620 N N . ILE A 1 81 ? 5.611 -8.055 -9.569 1.00 81.19 81 ILE A N 1
ATOM 621 C CA . ILE A 1 81 ? 5.159 -6.861 -8.839 1.00 81.19 81 ILE A CA 1
ATOM 622 C C . ILE A 1 81 ? 3.923 -7.189 -7.993 1.00 81.19 81 ILE A C 1
ATOM 624 O O . ILE A 1 81 ? 3.864 -6.825 -6.824 1.00 81.19 81 ILE A O 1
ATOM 628 N N . GLU A 1 82 ? 2.958 -7.907 -8.562 1.00 84.00 82 GLU A N 1
ATOM 629 C CA . GLU A 1 82 ? 1.742 -8.357 -7.887 1.00 84.00 82 GLU A CA 1
ATOM 630 C C . GLU A 1 82 ? 2.072 -9.257 -6.691 1.00 84.00 82 GLU A C 1
ATOM 632 O O . GLU A 1 82 ? 1.585 -8.996 -5.591 1.00 84.00 82 GLU A O 1
ATOM 637 N N . SER A 1 83 ? 2.965 -10.240 -6.857 1.00 84.00 83 SER A N 1
ATOM 638 C CA . SER A 1 83 ? 3.451 -11.075 -5.751 1.00 84.00 83 SER A CA 1
ATOM 639 C C . SER A 1 83 ? 4.147 -10.258 -4.667 1.00 84.00 83 SER A C 1
ATOM 641 O O . SER A 1 83 ? 3.853 -10.452 -3.491 1.00 84.00 83 SER A O 1
ATOM 643 N N . LYS A 1 84 ? 5.003 -9.297 -5.036 1.00 82.44 84 LYS A N 1
ATOM 644 C CA . LYS A 1 84 ? 5.674 -8.420 -4.065 1.00 82.44 84 LYS A CA 1
ATOM 645 C C . LYS A 1 84 ? 4.693 -7.560 -3.280 1.00 82.44 84 LYS A C 1
ATOM 647 O O . LYS A 1 84 ? 4.852 -7.414 -2.073 1.00 82.44 84 LYS A O 1
ATOM 652 N N . ILE A 1 85 ? 3.669 -7.019 -3.940 1.00 82.19 85 ILE A N 1
ATOM 653 C CA . ILE A 1 85 ? 2.597 -6.275 -3.268 1.00 82.19 85 ILE A CA 1
ATOM 654 C C . ILE A 1 85 ? 1.821 -7.204 -2.335 1.00 82.19 85 ILE A C 1
ATOM 656 O O . ILE A 1 85 ? 1.504 -6.804 -1.221 1.00 82.19 85 ILE A O 1
ATOM 660 N N . HIS A 1 86 ? 1.535 -8.436 -2.760 1.00 83.38 86 HIS A N 1
ATOM 661 C CA . HIS A 1 86 ? 0.886 -9.430 -1.914 1.00 83.38 86 HIS A CA 1
ATOM 662 C C . HIS A 1 86 ? 1.704 -9.758 -0.667 1.00 83.38 86 HIS A C 1
ATOM 664 O O . HIS A 1 86 ? 1.149 -9.666 0.418 1.00 83.38 86 HIS A O 1
ATOM 670 N N . GLU A 1 87 ? 2.994 -10.078 -0.797 1.00 82.94 87 GLU A N 1
ATOM 671 C CA . GLU A 1 87 ? 3.889 -10.325 0.345 1.00 82.94 87 GLU A CA 1
ATOM 672 C C . GLU A 1 87 ? 3.942 -9.120 1.287 1.00 82.94 87 GLU A C 1
ATOM 674 O O . GLU A 1 87 ? 3.816 -9.262 2.499 1.00 82.94 87 GLU A O 1
ATOM 679 N N . ALA A 1 88 ? 4.082 -7.923 0.722 1.00 78.75 88 ALA A N 1
ATOM 680 C CA . ALA A 1 88 ? 4.143 -6.679 1.469 1.00 78.75 88 ALA A CA 1
ATOM 681 C C . ALA A 1 88 ? 2.839 -6.402 2.242 1.00 78.75 88 ALA A C 1
ATOM 683 O O . ALA A 1 88 ? 2.870 -6.028 3.413 1.00 78.75 88 ALA A O 1
ATOM 684 N N . LEU A 1 89 ? 1.687 -6.627 1.603 1.00 77.62 89 LEU A N 1
ATOM 685 C CA . LEU A 1 89 ? 0.377 -6.549 2.249 1.00 77.62 89 LEU A CA 1
ATOM 686 C C . LEU A 1 89 ? 0.221 -7.621 3.330 1.00 77.62 89 LEU A C 1
ATOM 688 O O . LEU A 1 89 ? -0.324 -7.313 4.381 1.00 77.62 89 LEU A O 1
ATOM 692 N N . ASP A 1 90 ? 0.688 -8.846 3.096 1.00 81.12 90 ASP A N 1
ATOM 693 C CA . ASP A 1 90 ? 0.574 -9.964 4.040 1.00 81.12 90 ASP A CA 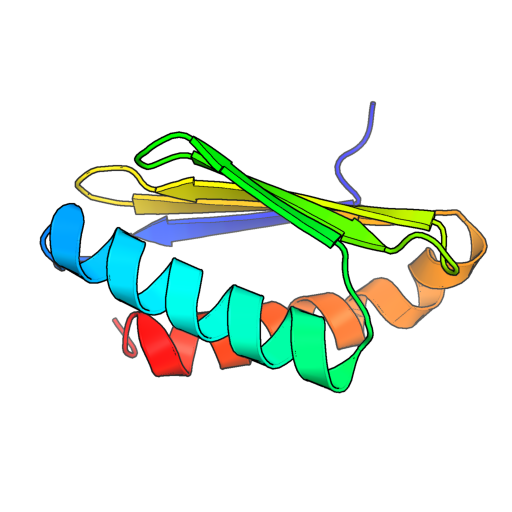1
ATOM 694 C C . ASP A 1 90 ? 1.424 -9.733 5.298 1.00 81.12 90 ASP A C 1
ATOM 696 O O . ASP A 1 90 ? 0.947 -9.927 6.415 1.00 81.12 90 ASP A O 1
ATOM 700 N N . GLN A 1 91 ? 2.643 -9.201 5.142 1.00 78.38 91 GLN A N 1
ATOM 701 C CA . GLN A 1 91 ? 3.501 -8.834 6.273 1.00 78.38 91 GLN A CA 1
ATOM 702 C C . GLN A 1 91 ? 2.877 -7.759 7.166 1.00 78.38 91 GLN A C 1
ATOM 704 O O . GLN A 1 91 ? 3.034 -7.794 8.386 1.00 78.38 91 GLN A O 1
ATOM 709 N N . GLU A 1 92 ? 2.191 -6.790 6.567 1.00 72.69 92 GLU A N 1
ATOM 710 C CA . GLU A 1 92 ? 1.710 -5.609 7.279 1.00 72.69 92 GLU A CA 1
ATOM 711 C C . GLU A 1 92 ? 0.273 -5.779 7.779 1.00 72.69 92 GLU A C 1
ATOM 713 O O . GLU A 1 92 ? -0.037 -5.394 8.903 1.00 72.69 92 GLU A O 1
ATOM 718 N N . LEU A 1 93 ? -0.620 -6.380 6.995 1.00 69.88 93 LEU A N 1
ATOM 719 C CA . LEU A 1 93 ? -2.012 -6.618 7.394 1.00 69.88 93 LEU A CA 1
ATOM 720 C C . LEU A 1 93 ? -2.177 -7.930 8.177 1.00 69.88 93 LEU A C 1
ATOM 722 O O . LEU A 1 93 ? -3.180 -8.094 8.870 1.00 69.88 93 LEU A O 1
ATOM 726 N N . GLY A 1 94 ? -1.172 -8.809 8.134 1.00 61.12 94 GLY A N 1
ATOM 727 C CA . GLY A 1 94 ? -1.219 -10.156 8.691 1.00 61.12 94 GLY A CA 1
ATOM 728 C C . GLY A 1 94 ? -2.026 -11.113 7.803 1.00 61.12 94 GLY A C 1
ATOM 729 O O . GLY A 1 94 ? -2.953 -10.677 7.110 1.00 61.12 94 GLY A O 1
ATOM 730 N N . PRO A 1 95 ? -1.709 -12.420 7.820 1.00 51.69 95 PRO A N 1
ATOM 731 C CA . PRO A 1 95 ? -2.540 -13.417 7.163 1.00 51.69 95 PRO A CA 1
ATOM 732 C C . PRO A 1 95 ? -3.916 -13.422 7.838 1.00 51.69 95 PRO A C 1
ATOM 734 O O . PRO A 1 95 ? -4.018 -13.507 9.064 1.00 51.69 95 PRO A O 1
ATOM 737 N N . VAL A 1 96 ? -4.965 -13.288 7.031 1.00 47.16 96 VAL A N 1
ATOM 738 C CA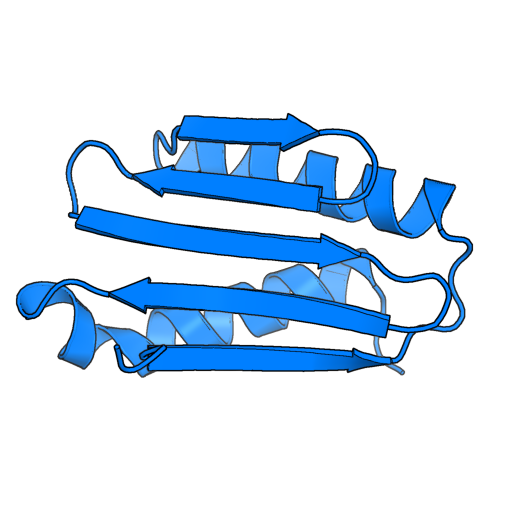 . VAL A 1 96 ? -6.352 -13.530 7.455 1.00 47.16 96 VAL A CA 1
ATOM 739 C C . VAL A 1 96 ? -6.655 -15.017 7.509 1.00 47.16 96 VAL A C 1
ATOM 741 O O . VAL A 1 96 ? -6.197 -15.739 6.593 1.00 47.16 96 VAL A O 1
#

pLDDT: mean 79.26, std 8.49, range [44.19, 88.0]

Radius of gyration: 12.64 Å; Cα contacts (8 Å, |Δi|>4): 146; chains: 1; bounding box: 27×25×34 Å

Nearest PDB structures (foldseek):
  3c6k-assembly1_B  TM=6.436E-01  e=2.440E-03  Homo sapiens
  3c6k-assembly2_D  TM=6.754E-01  e=4.979E-03  Homo sapiens
  2jpi-assembly1_A  TM=6.261E-01  e=1.084E-02  Pseudomonas aeruginosa
  4tps-assembly2_C  TM=7.380E-01  e=7.104E-02  Bacillus subtilis subsp. subtilis str. 168
  7q3e-assembly1_C  TM=3.285E-01  e=5.300E-01  Mus musculus

Sequence (96 aa):
MAKEIYIKRAHALALDEAVKRAQALVAKLADEYSLSHKWAGPVGSIKHGMTGVTGGIEIFKDAVVVHVDLSFFYRTFKGLIESKIHEALDQELGPV

Secondary structure (DSSP, 8-state):
---SEEEEEE--S-HHHHHHHHHHHHHHHHHHTT-EEEEETTEEEEE-TTT-EEEEEEE-SSEEEEEEEE-GGGGGGHHHHHHHHHHHHHHHH---

Foldseek 3Di:
DDQLDKDKFFAQDALVQLQVLVVVLLVVCCVVQVWDKDDDRQKIWIGDPPQGKTKIWGGDRTMIIITIDHDPVCSVVSVVVNVVVVVSCCVRRPDD

Solvent-accessible surface area (backbone atoms only — not comparable to full-atom values): 5332 Å² total; pe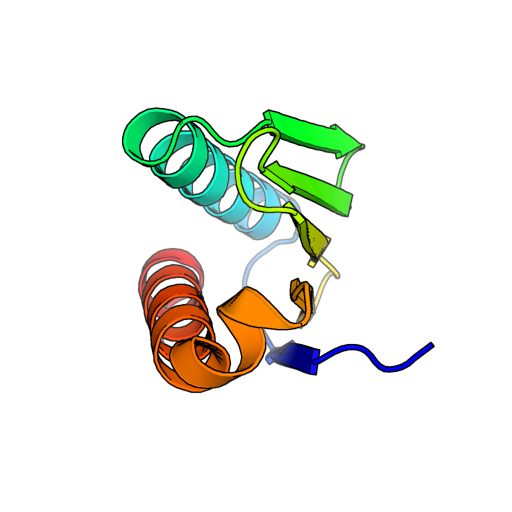r-residue (Å²): 135,82,66,73,41,76,47,79,44,76,44,91,53,56,47,70,57,52,40,52,39,53,50,54,51,50,50,51,49,20,64,78,66,64,34,48,73,49,74,60,86,51,36,37,39,38,35,33,84,88,71,54,37,42,34,35,38,39,53,48,66,53,32,39,39,40,38,33,37,59,34,84,85,45,55,84,48,41,66,61,54,52,50,50,50,48,52,54,47,37,73,60,73,45,84,128

Organism: NCBI:txid1563157

InterPro domains:
  IPR013433 Putative polyhydroxyalkanoic acid system protein [PF09650] (5-93)
  IPR013433 Putative polyhydroxyalkanoic acid system protein [TIGR02610] (4-93)

Mean predicted aligned error: 6.33 Å